Protein AF-A0A2V7T1M3-F1 (afdb_monomer_lite)

Radius of gyration: 26.53 Å; chains: 1; bounding box: 70×18×80 Å

Foldseek 3Di:
DPPVLVVVLVVLVVVVVVVVVVVVVVVVVVVVVVVVVVVVDDDDDWDWDWDADPQKIWIWIDDPNDIDIDIDGNVVVCCVVVVSVVVSVVVVVVVVPDPPPDPPPVVPDDPD

pLDDT: mean 70.93, std 9.21, range [43.09, 84.44]

Sequence (112 aa):
MSMLRRWRAKHLLLAWVVYWVALLAVALHSALDVAARAL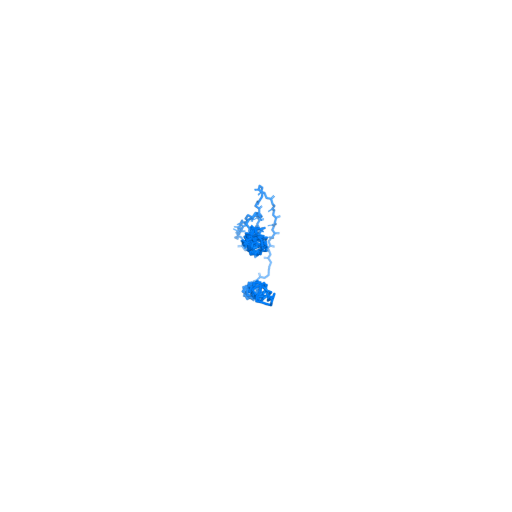NAPQGQGSISASVDNGNFILKAAANGQTWTGTTSITSMVLWFAGPPLLLFLVWLASRRAPLVEPDPERDYPIS

Structure (mmCIF, N/CA/C/O backbone):
data_AF-A0A2V7T1M3-F1
#
_entry.id   AF-A0A2V7T1M3-F1
#
loop_
_atom_site.group_PDB
_atom_site.id
_atom_site.type_symbol
_atom_site.label_atom_id
_atom_site.label_alt_id
_atom_site.label_comp_id
_atom_site.label_asym_id
_atom_site.label_entity_id
_atom_site.label_seq_id
_atom_site.pdbx_PDB_ins_code
_atom_site.Cartn_x
_atom_site.Cartn_y
_atom_site.Cartn_z
_atom_site.occupancy
_atom_site.B_iso_or_equiv
_atom_site.auth_seq_id
_atom_site.auth_comp_id
_atom_site.auth_asym_id
_atom_site.auth_atom_id
_atom_site.pdbx_PDB_model_num
ATOM 1 N N . MET A 1 1 ? 12.736 -1.786 -36.371 1.00 43.09 1 MET A N 1
ATOM 2 C CA . MET A 1 1 ? 11.898 -2.597 -35.450 1.00 43.09 1 MET A CA 1
ATOM 3 C C . MET A 1 1 ? 11.783 -1.926 -34.076 1.00 43.09 1 MET A C 1
ATOM 5 O O . MET A 1 1 ? 12.616 -2.151 -33.214 1.00 43.09 1 MET A O 1
ATOM 9 N N . SER A 1 2 ? 10.770 -1.082 -33.849 1.00 52.62 2 SER A N 1
ATOM 10 C CA . SER A 1 2 ? 10.544 -0.374 -32.565 1.00 52.62 2 SER A CA 1
ATOM 11 C C . SER A 1 2 ? 9.264 -0.811 -31.824 1.00 52.62 2 SER A C 1
ATOM 13 O O . SER A 1 2 ? 8.984 -0.338 -30.721 1.00 52.62 2 SER A O 1
ATOM 15 N N . MET A 1 3 ? 8.487 -1.742 -32.393 1.00 54.78 3 MET A N 1
ATOM 16 C CA . MET A 1 3 ? 7.182 -2.154 -31.852 1.00 54.78 3 MET A CA 1
ATOM 17 C C . MET A 1 3 ? 7.264 -3.128 -30.662 1.00 54.78 3 MET A C 1
ATOM 19 O O . MET A 1 3 ? 6.435 -3.036 -29.759 1.00 54.78 3 MET A O 1
ATOM 23 N N . LEU A 1 4 ? 8.292 -3.982 -30.580 1.00 54.31 4 LEU A N 1
ATOM 24 C CA . LEU A 1 4 ? 8.420 -5.000 -29.519 1.00 54.31 4 LEU A CA 1
ATOM 25 C C . LEU A 1 4 ? 8.697 -4.398 -28.124 1.00 54.31 4 LEU A C 1
ATOM 27 O O . LEU A 1 4 ? 8.223 -4.904 -27.109 1.00 54.31 4 LEU A O 1
ATOM 31 N N . ARG A 1 5 ? 9.392 -3.256 -28.053 1.00 55.84 5 ARG A N 1
ATOM 32 C CA . ARG A 1 5 ? 9.770 -2.612 -26.780 1.00 55.84 5 ARG A CA 1
ATOM 33 C C . ARG A 1 5 ? 8.635 -1.800 -26.141 1.00 55.84 5 ARG A C 1
ATOM 35 O O . ARG A 1 5 ? 8.566 -1.702 -24.917 1.00 55.84 5 ARG A O 1
ATOM 42 N N . ARG A 1 6 ? 7.699 -1.271 -26.943 1.00 55.16 6 ARG A N 1
ATOM 43 C CA . ARG A 1 6 ? 6.483 -0.586 -26.445 1.00 55.16 6 ARG A CA 1
ATOM 44 C C . ARG A 1 6 ? 5.487 -1.556 -25.806 1.00 55.16 6 ARG A C 1
ATOM 46 O O . ARG A 1 6 ? 4.690 -1.134 -24.972 1.00 55.16 6 ARG A O 1
ATOM 53 N N . TRP A 1 7 ? 5.540 -2.838 -26.166 1.00 54.28 7 TRP A N 1
ATOM 54 C CA . TRP A 1 7 ? 4.626 -3.855 -25.648 1.00 54.28 7 TRP A CA 1
ATOM 55 C C . TRP A 1 7 ? 4.891 -4.172 -24.171 1.00 54.28 7 TRP A C 1
ATOM 57 O O . TRP A 1 7 ? 3.956 -4.179 -23.374 1.00 54.28 7 TRP A O 1
ATOM 67 N N . ARG A 1 8 ? 6.163 -4.294 -23.767 1.00 62.09 8 ARG A N 1
ATOM 68 C CA . ARG A 1 8 ? 6.550 -4.509 -22.359 1.00 62.09 8 ARG A CA 1
ATOM 69 C C . ARG A 1 8 ? 6.083 -3.386 -21.431 1.00 62.09 8 ARG A C 1
ATOM 71 O O . ARG A 1 8 ? 5.539 -3.661 -20.369 1.00 62.09 8 ARG A O 1
ATOM 78 N N . ALA A 1 9 ? 6.236 -2.130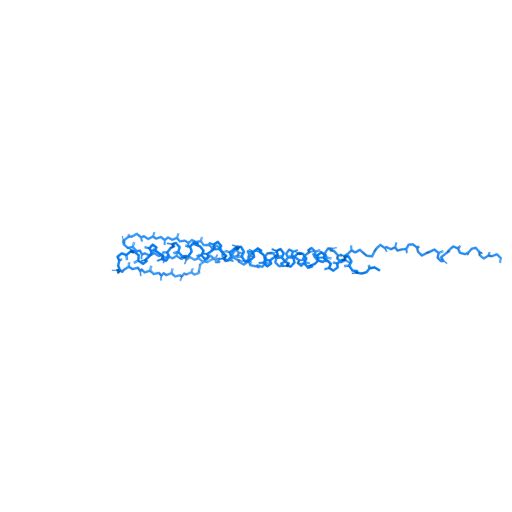 -21.855 1.00 63.56 9 ALA A N 1
ATOM 79 C CA . ALA A 1 9 ? 5.825 -0.975 -21.055 1.00 63.56 9 ALA A CA 1
ATOM 80 C C . ALA A 1 9 ? 4.308 -0.948 -20.797 1.00 63.56 9 ALA A C 1
ATOM 82 O O . ALA A 1 9 ? 3.882 -0.644 -19.686 1.00 63.56 9 ALA A O 1
ATOM 83 N N . LYS A 1 10 ? 3.493 -1.318 -21.797 1.00 68.06 10 LYS A N 1
ATOM 84 C CA . LYS A 1 10 ? 2.034 -1.410 -21.634 1.00 68.06 10 LYS A CA 1
ATOM 85 C C . LYS A 1 10 ? 1.629 -2.506 -20.647 1.00 68.06 10 LYS A C 1
ATOM 87 O O . LYS A 1 10 ? 0.756 -2.262 -19.826 1.00 68.06 10 LYS A O 1
ATOM 92 N N . HIS A 1 11 ? 2.280 -3.670 -20.687 1.00 68.94 11 HIS A N 1
ATOM 93 C CA . HIS A 1 11 ? 1.990 -4.774 -19.763 1.00 68.94 11 HIS A CA 1
ATOM 94 C C . HIS A 1 11 ? 2.371 -4.434 -18.317 1.00 68.94 11 HIS A C 1
ATOM 96 O O . HIS A 1 11 ? 1.625 -4.757 -17.401 1.00 68.94 11 HIS A O 1
ATOM 102 N N . LEU A 1 12 ? 3.484 -3.722 -18.115 1.00 69.81 12 LEU A N 1
ATOM 103 C CA . LEU A 1 12 ? 3.900 -3.207 -16.805 1.00 69.81 12 LEU A CA 1
ATOM 104 C C . LEU A 1 12 ? 2.882 -2.215 -16.221 1.00 69.81 12 LEU A C 1
ATOM 106 O O . LEU A 1 12 ? 2.542 -2.301 -15.045 1.00 69.81 12 LEU A O 1
ATOM 110 N N . LEU A 1 13 ? 2.352 -1.313 -17.050 1.00 71.62 13 LEU A N 1
ATOM 111 C CA . LEU A 1 13 ? 1.328 -0.347 -16.642 1.00 71.62 13 LEU A CA 1
ATOM 112 C C . LEU A 1 13 ? -0.021 -1.036 -16.375 1.00 71.62 13 LEU A C 1
ATOM 114 O O . LEU A 1 13 ? -0.708 -0.700 -15.416 1.00 71.62 13 LEU A O 1
ATOM 118 N N . LEU A 1 14 ? -0.374 -2.047 -17.174 1.00 77.56 14 LEU A N 1
ATOM 119 C CA . LEU A 1 14 ? -1.584 -2.840 -16.968 1.00 77.56 14 LEU A CA 1
ATOM 120 C C . LEU A 1 14 ? -1.512 -3.643 -15.663 1.00 77.56 14 LEU A C 1
ATOM 122 O O . LEU A 1 14 ? -2.435 -3.573 -14.863 1.00 77.56 14 LEU A O 1
ATOM 126 N N . ALA A 1 15 ? -0.402 -4.344 -15.411 1.00 72.31 15 ALA A N 1
ATOM 127 C CA . ALA A 1 15 ? -0.182 -5.082 -14.166 1.00 72.31 15 ALA A CA 1
ATOM 128 C C . ALA A 1 15 ? -0.221 -4.156 -12.940 1.00 72.31 15 ALA A C 1
ATOM 130 O O . ALA A 1 15 ? -0.757 -4.525 -11.900 1.00 72.31 15 ALA A O 1
ATOM 131 N N . TRP A 1 16 ? 0.283 -2.929 -13.085 1.00 74.81 16 TRP A N 1
ATOM 132 C CA . TRP A 1 16 ? 0.223 -1.899 -12.052 1.00 74.81 16 TRP A CA 1
ATOM 133 C C . TRP A 1 16 ? -1.201 -1.427 -11.747 1.00 74.81 16 TRP A C 1
ATOM 135 O O . TRP A 1 16 ? -1.595 -1.360 -10.584 1.00 74.81 16 TRP A O 1
ATOM 145 N N . VAL A 1 17 ? -1.999 -1.141 -12.779 1.00 78.88 17 VAL A N 1
ATOM 146 C CA . VAL A 1 17 ? -3.414 -0.775 -12.606 1.00 78.88 17 VAL A CA 1
ATOM 147 C C . VAL A 1 17 ? -4.196 -1.941 -12.006 1.00 78.88 17 VAL A C 1
ATOM 149 O O . VAL A 1 17 ? -4.953 -1.737 -11.064 1.00 78.88 17 VAL A O 1
ATOM 152 N N . VAL A 1 18 ? -3.976 -3.166 -12.492 1.00 83.56 18 VAL A N 1
ATOM 153 C CA . VAL A 1 18 ? -4.605 -4.381 -11.949 1.00 83.56 18 VAL A CA 1
ATOM 154 C C . VAL A 1 18 ? -4.260 -4.561 -10.475 1.00 83.56 18 VAL A C 1
ATOM 156 O O . VAL A 1 18 ? -5.143 -4.872 -9.684 1.00 83.56 18 VAL A O 1
ATOM 159 N N . TYR A 1 19 ? -3.010 -4.312 -10.086 1.00 77.62 19 TYR A N 1
ATOM 160 C CA . TYR A 1 19 ? -2.593 -4.352 -8.691 1.00 77.62 19 TYR A CA 1
ATOM 161 C C . TYR A 1 19 ? -3.346 -3.330 -7.828 1.00 77.62 19 TYR A C 1
ATOM 163 O O . TYR A 1 19 ? -3.898 -3.717 -6.801 1.00 77.62 19 TYR A O 1
ATOM 171 N N . TRP A 1 20 ? -3.457 -2.065 -8.253 1.00 78.88 20 TRP A N 1
ATOM 172 C CA . TRP A 1 20 ? -4.256 -1.069 -7.521 1.00 78.88 20 TRP A CA 1
ATOM 173 C C . TRP A 1 20 ? -5.726 -1.444 -7.427 1.00 78.88 20 TRP A C 1
ATOM 175 O O . TRP A 1 20 ? -6.322 -1.283 -6.368 1.00 78.88 20 TRP A O 1
ATOM 185 N N . VAL A 1 21 ? -6.309 -1.947 -8.516 1.00 82.88 21 VAL A N 1
ATOM 186 C CA . VAL A 1 21 ? -7.710 -2.380 -8.551 1.00 82.88 21 VAL A CA 1
ATOM 187 C C . VAL A 1 21 ? -7.930 -3.557 -7.604 1.00 82.88 21 VAL A C 1
ATOM 189 O O . VAL A 1 21 ? -8.897 -3.547 -6.850 1.00 82.88 21 VAL A O 1
ATOM 192 N N . ALA A 1 22 ? -7.025 -4.537 -7.583 1.00 82.06 22 ALA A N 1
ATOM 193 C CA . ALA A 1 22 ? -7.094 -5.665 -6.659 1.00 82.06 22 ALA A CA 1
ATOM 194 C C . ALA A 1 22 ? -6.962 -5.211 -5.198 1.00 82.06 22 ALA A C 1
ATOM 196 O O . ALA A 1 22 ? -7.725 -5.653 -4.342 1.00 82.06 22 ALA A O 1
ATOM 197 N N . LEU A 1 23 ? -6.043 -4.287 -4.911 1.00 78.56 23 LEU A N 1
ATOM 198 C CA . LEU A 1 23 ? -5.832 -3.749 -3.568 1.00 78.56 23 LEU A CA 1
ATOM 199 C C . LEU A 1 23 ? -7.047 -2.935 -3.100 1.00 78.56 23 LEU A C 1
ATOM 201 O O . LEU A 1 23 ? -7.528 -3.137 -1.988 1.00 78.56 23 LEU A O 1
ATOM 205 N N . LEU A 1 24 ? -7.601 -2.086 -3.972 1.00 78.50 24 LEU A N 1
ATOM 206 C CA . LEU A 1 24 ? -8.859 -1.376 -3.732 1.00 78.50 24 LEU A CA 1
ATOM 207 C C . LEU A 1 24 ? -10.009 -2.3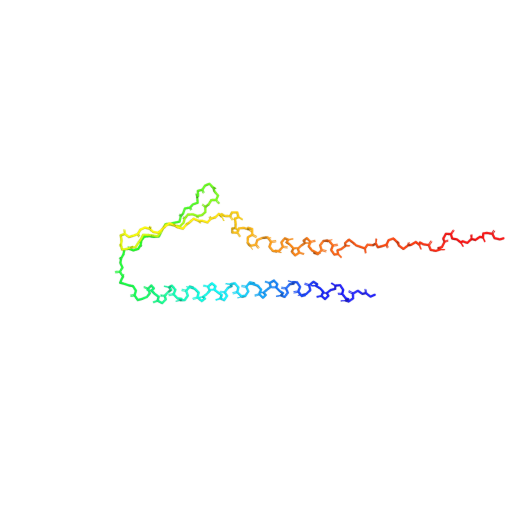47 -3.491 1.00 78.50 24 LEU A C 1
ATOM 209 O O . LEU A 1 24 ? -10.762 -2.137 -2.551 1.00 78.50 24 LEU A O 1
ATOM 213 N N . ALA A 1 25 ? -10.130 -3.411 -4.286 1.00 80.31 25 ALA A N 1
ATOM 214 C CA . ALA A 1 25 ? -11.181 -4.410 -4.123 1.00 80.31 25 ALA A CA 1
ATOM 215 C C . ALA A 1 25 ? -11.092 -5.121 -2.763 1.00 80.31 25 ALA A C 1
ATOM 217 O O . ALA A 1 25 ? -12.103 -5.243 -2.074 1.00 80.31 25 ALA A O 1
ATOM 218 N N . VAL A 1 26 ? -9.891 -5.526 -2.337 1.00 79.31 26 VAL A N 1
ATOM 219 C CA . VAL A 1 26 ? -9.666 -6.147 -1.019 1.00 79.31 26 VAL A CA 1
ATOM 220 C C . VAL A 1 26 ? -9.942 -5.153 0.112 1.00 79.31 26 VAL A C 1
ATOM 222 O O . VAL A 1 26 ? -10.621 -5.495 1.081 1.00 79.31 26 VAL A O 1
ATOM 225 N N . ALA A 1 27 ? -9.473 -3.910 -0.018 1.00 73.00 27 ALA A N 1
ATOM 226 C CA . ALA A 1 27 ? -9.718 -2.864 0.969 1.00 73.00 27 ALA A CA 1
ATOM 227 C C . ALA A 1 27 ? -11.216 -2.552 1.099 1.00 73.00 27 ALA A C 1
ATOM 229 O O . ALA A 1 27 ? -11.726 -2.502 2.216 1.00 73.00 27 ALA A O 1
ATOM 230 N N . LEU A 1 28 ? -11.939 -2.419 -0.018 1.00 74.38 28 LEU A N 1
ATOM 231 C CA . LEU A 1 28 ? -13.387 -2.200 -0.024 1.00 74.38 28 LEU A CA 1
ATOM 232 C C . LEU A 1 28 ? -14.133 -3.368 0.610 1.00 74.38 28 LEU A C 1
ATOM 234 O O . LEU A 1 28 ? -15.048 -3.140 1.392 1.00 74.38 28 LEU A O 1
ATOM 238 N N . HIS A 1 29 ? -13.728 -4.602 0.312 1.00 72.88 29 HIS A N 1
ATOM 239 C CA . HIS A 1 29 ? -14.321 -5.787 0.922 1.00 72.88 29 HIS A CA 1
ATOM 240 C C . HIS A 1 29 ? -14.158 -5.760 2.449 1.00 72.88 29 HIS A C 1
ATOM 242 O O . HIS A 1 29 ? -15.138 -5.886 3.177 1.00 72.88 29 HIS A O 1
ATOM 248 N N . SER A 1 30 ? -12.950 -5.460 2.939 1.00 68.12 30 SER A N 1
ATOM 249 C CA . SER A 1 30 ? -12.695 -5.323 4.379 1.00 68.12 30 SER A CA 1
ATOM 250 C C . SER A 1 30 ? -13.454 -4.154 5.020 1.00 68.12 30 SER A C 1
ATOM 252 O O . SER A 1 30 ? -13.936 -4.262 6.146 1.00 68.12 30 SER A O 1
ATOM 254 N N . ALA A 1 31 ? -13.608 -3.039 4.302 1.00 63.16 31 ALA A N 1
ATOM 255 C CA . ALA A 1 31 ? -14.316 -1.862 4.789 1.00 63.16 31 ALA A CA 1
ATOM 256 C C . ALA A 1 31 ? -15.827 -2.103 4.868 1.00 63.16 31 ALA A C 1
ATOM 258 O O . ALA A 1 31 ? -16.466 -1.640 5.810 1.00 63.16 31 ALA A O 1
ATOM 259 N N . LEU A 1 32 ? -16.388 -2.853 3.917 1.00 68.75 32 LEU A N 1
ATOM 260 C CA . LEU A 1 32 ? -17.789 -3.267 3.925 1.00 68.75 32 LEU A CA 1
ATOM 261 C C . LEU A 1 32 ? -18.087 -4.207 5.097 1.00 68.75 32 LEU A C 1
ATOM 263 O O . LEU A 1 32 ? -19.087 -3.999 5.780 1.00 68.75 32 LEU A O 1
ATOM 267 N N . ASP A 1 33 ? -17.204 -5.161 5.397 1.00 70.06 33 ASP A N 1
ATOM 268 C CA . ASP A 1 33 ? -17.348 -6.037 6.569 1.00 70.06 33 ASP A CA 1
ATOM 269 C C . ASP A 1 33 ? -17.295 -5.255 7.888 1.00 70.06 33 ASP A C 1
ATOM 271 O O . ASP A 1 33 ? -18.104 -5.474 8.796 1.00 70.06 33 ASP A O 1
ATOM 275 N N . VAL A 1 34 ? -16.369 -4.299 7.999 1.00 63.03 34 VAL A N 1
ATOM 276 C CA . VAL A 1 34 ? -16.265 -3.427 9.177 1.00 63.03 34 VAL A CA 1
ATOM 277 C C . VAL A 1 34 ? -17.484 -2.511 9.291 1.00 63.03 34 VAL A C 1
ATOM 279 O O . VAL A 1 34 ? -18.017 -2.358 10.388 1.00 63.03 34 VAL A O 1
ATOM 282 N N . ALA A 1 35 ? -17.973 -1.949 8.184 1.00 62.72 35 ALA A N 1
ATOM 283 C CA . ALA A 1 35 ? -19.171 -1.112 8.160 1.00 62.72 35 ALA A CA 1
ATOM 284 C C . ALA A 1 35 ? -20.433 -1.905 8.534 1.00 62.72 35 ALA A C 1
ATOM 286 O O . ALA A 1 35 ? -21.232 -1.432 9.339 1.00 62.72 35 ALA A O 1
ATOM 287 N N . ALA A 1 36 ? -20.587 -3.132 8.032 1.00 63.31 36 ALA A N 1
ATOM 288 C CA . ALA A 1 36 ? -21.689 -4.023 8.395 1.00 63.31 36 ALA A CA 1
ATOM 289 C C . ALA A 1 36 ? -21.653 -4.405 9.884 1.00 63.31 36 ALA A C 1
ATOM 291 O O . ALA A 1 36 ? -22.693 -4.477 10.544 1.00 63.31 36 ALA A O 1
ATOM 292 N N . ARG A 1 37 ? -20.454 -4.607 10.441 1.00 62.44 37 ARG A N 1
ATOM 293 C CA . ARG A 1 37 ? -20.266 -4.882 11.870 1.00 62.44 37 ARG A CA 1
ATOM 294 C C . ARG A 1 37 ? -20.496 -3.637 12.736 1.00 62.44 37 ARG A C 1
ATOM 296 O O . ARG A 1 37 ? -21.053 -3.765 13.820 1.00 62.44 37 ARG A O 1
ATOM 303 N N . ALA A 1 38 ? -20.130 -2.449 12.255 1.00 58.66 38 ALA A N 1
ATOM 304 C CA . ALA A 1 38 ? -20.344 -1.174 12.943 1.00 58.66 38 ALA A CA 1
ATOM 305 C C . ALA A 1 38 ? -21.815 -0.730 12.936 1.00 58.66 38 ALA A C 1
ATOM 307 O O . ALA A 1 38 ? -22.293 -0.204 13.935 1.00 58.66 38 ALA A O 1
ATOM 308 N N . LEU A 1 39 ? -22.555 -0.991 11.854 1.00 62.12 39 LEU A N 1
ATOM 309 C CA . LEU A 1 39 ? -24.002 -0.742 11.780 1.00 62.12 39 LEU A CA 1
ATOM 310 C C . LEU A 1 39 ? -24.805 -1.646 12.728 1.00 62.12 39 LEU A C 1
ATOM 312 O O . LEU A 1 39 ? -25.866 -1.246 13.196 1.00 62.12 39 LEU A O 1
ATOM 316 N N . ASN A 1 40 ? -24.285 -2.838 13.036 1.00 64.25 40 ASN A N 1
ATOM 317 C CA . ASN A 1 40 ? -24.848 -3.751 14.034 1.00 64.25 40 ASN A CA 1
ATOM 318 C C . ASN A 1 40 ? -24.321 -3.512 15.463 1.00 64.25 40 ASN A C 1
ATOM 320 O O . ASN A 1 40 ? -24.722 -4.224 16.384 1.00 64.25 40 ASN A O 1
ATOM 324 N N . ALA A 1 41 ? -23.423 -2.545 15.677 1.00 55.84 41 ALA A N 1
ATOM 325 C CA . ALA A 1 41 ? -22.895 -2.239 17.002 1.00 55.84 41 ALA A CA 1
ATOM 326 C C . ALA A 1 41 ? -23.799 -1.219 17.734 1.00 55.84 41 ALA A C 1
ATOM 328 O O . ALA A 1 41 ? -24.235 -0.241 17.120 1.00 55.84 41 ALA A O 1
ATOM 329 N N . PRO A 1 42 ? -24.072 -1.401 19.043 1.00 53.78 42 PRO A N 1
ATOM 330 C CA . PRO A 1 42 ? -24.848 -0.450 19.836 1.00 53.78 42 PRO A CA 1
ATOM 331 C C . PRO A 1 42 ? -24.201 0.939 19.810 1.00 53.78 42 PRO A C 1
ATOM 333 O O . PRO A 1 42 ? -23.003 1.086 20.052 1.00 53.78 42 PRO A O 1
ATOM 336 N N . GLN A 1 43 ? -24.998 1.953 19.480 1.00 56.44 43 GLN A N 1
ATOM 337 C CA . GLN A 1 43 ? -24.534 3.322 19.291 1.00 56.44 43 GLN A CA 1
ATOM 338 C C . GLN A 1 43 ? -24.141 3.976 20.622 1.00 56.44 43 GLN A C 1
ATOM 340 O O . GLN A 1 43 ? -24.948 4.033 21.547 1.00 56.44 43 GLN A O 1
ATOM 345 N N . GLY A 1 44 ? -22.940 4.560 20.672 1.00 56.25 44 GLY A N 1
ATOM 346 C CA . GLY A 1 44 ? -22.582 5.577 21.664 1.00 56.25 44 GLY A CA 1
ATOM 347 C C . GLY A 1 44 ? -21.228 5.351 22.333 1.00 56.25 44 GLY A C 1
ATOM 348 O O . GLY A 1 44 ? -21.011 4.330 22.965 1.00 56.25 44 GLY A O 1
ATOM 349 N N . GLN A 1 45 ? -20.356 6.364 22.257 1.00 54.38 45 GLN A N 1
ATOM 350 C CA . GLN A 1 45 ? -19.026 6.455 22.894 1.00 54.38 45 GLN A CA 1
ATOM 351 C C . GLN A 1 45 ? -17.885 5.726 22.165 1.00 54.38 45 GLN A C 1
ATOM 353 O O . GLN A 1 45 ? -17.141 4.934 22.741 1.00 54.38 45 GLN A O 1
ATOM 358 N N . GLY A 1 46 ? -17.719 6.050 20.881 1.00 57.34 46 GLY A N 1
ATOM 359 C CA . GLY A 1 46 ? -16.476 5.813 20.152 1.00 57.34 46 GLY A CA 1
ATOM 360 C C . GLY A 1 46 ? -15.678 7.114 20.033 1.00 57.34 46 GLY A C 1
ATOM 361 O O . GLY A 1 46 ? -16.177 8.043 19.402 1.00 57.34 46 GLY A O 1
ATOM 362 N N . SER A 1 47 ? -14.477 7.226 20.606 1.00 62.94 47 SER A N 1
ATOM 363 C CA . SER A 1 47 ? -13.564 8.342 20.310 1.00 62.94 47 SER A CA 1
ATOM 364 C C . SER A 1 47 ? -12.467 7.867 19.364 1.00 62.94 47 SER A C 1
ATOM 366 O O . SER A 1 47 ? -11.800 6.863 19.608 1.00 62.94 47 SER A O 1
ATOM 368 N N . ILE A 1 48 ? -12.304 8.566 18.242 1.00 69.25 48 ILE A N 1
ATOM 369 C CA . ILE A 1 48 ? -11.269 8.271 17.251 1.00 69.25 48 ILE A CA 1
ATOM 370 C C . ILE A 1 48 ? -10.324 9.462 17.231 1.00 69.25 48 ILE A C 1
ATOM 372 O O . ILE A 1 48 ? -10.738 10.596 17.004 1.00 69.25 48 ILE A O 1
ATOM 376 N N . SER A 1 49 ? -9.051 9.201 17.494 1.00 75.94 49 SER A N 1
ATOM 377 C CA . SER A 1 49 ? -7.987 10.196 17.475 1.00 75.94 49 SER A CA 1
ATOM 378 C C . SER A 1 49 ? -6.863 9.708 16.571 1.00 75.94 49 SER A C 1
ATOM 380 O O . SER A 1 49 ? -6.448 8.552 16.629 1.00 75.94 49 SER A O 1
ATOM 382 N N . ALA A 1 50 ? -6.391 10.594 15.701 1.00 76.38 50 ALA A N 1
ATOM 383 C CA . ALA A 1 50 ? -5.246 10.354 14.839 1.00 76.38 50 ALA A CA 1
ATOM 384 C C . ALA A 1 50 ? -4.135 11.321 15.245 1.00 76.38 50 ALA A C 1
ATOM 386 O O . ALA A 1 50 ? -4.381 12.505 15.475 1.00 76.38 50 ALA A O 1
ATOM 387 N N . SER A 1 51 ? -2.914 10.826 15.368 1.00 80.56 51 SER A N 1
ATOM 388 C CA . SER A 1 51 ? -1.738 11.654 15.624 1.00 80.56 51 SER A CA 1
ATOM 389 C C . SER A 1 51 ? -0.558 11.143 14.826 1.00 80.56 51 SER A C 1
ATOM 391 O O . SER A 1 51 ? -0.473 9.961 14.499 1.00 80.56 51 SER A O 1
ATOM 393 N N . VAL A 1 52 ? 0.347 12.054 14.499 1.00 83.06 52 VAL A N 1
ATOM 394 C CA . VAL A 1 52 ? 1.608 11.724 13.848 1.00 83.06 52 VAL A CA 1
ATOM 395 C C . VAL A 1 52 ? 2.709 11.974 14.856 1.00 83.06 52 VAL A C 1
ATOM 397 O O . VAL A 1 52 ? 2.839 13.089 15.352 1.00 83.06 52 VAL A O 1
ATOM 400 N N . ASP A 1 53 ? 3.481 10.937 15.152 1.00 82.31 53 ASP A N 1
ATOM 401 C CA . ASP A 1 53 ? 4.620 11.028 16.055 1.00 82.31 53 ASP A CA 1
ATOM 402 C C . ASP A 1 53 ? 5.818 10.295 15.458 1.00 82.31 53 ASP A C 1
ATOM 404 O O . ASP A 1 53 ? 5.699 9.165 14.982 1.00 82.31 53 ASP A O 1
ATOM 408 N N . ASN A 1 54 ? 6.967 10.966 15.439 1.00 82.00 54 ASN A N 1
ATOM 409 C CA . ASN A 1 54 ? 8.245 10.436 14.962 1.00 82.00 54 ASN A CA 1
ATOM 410 C C . ASN A 1 54 ? 8.188 9.700 13.597 1.00 82.00 54 ASN A C 1
ATOM 412 O O . ASN A 1 54 ? 8.825 8.666 13.401 1.00 82.00 54 ASN A O 1
ATOM 416 N N . GLY A 1 55 ? 7.384 10.204 12.650 1.00 79.56 55 GLY A N 1
ATOM 417 C CA . GLY A 1 55 ? 7.201 9.591 11.323 1.00 79.56 55 GLY A CA 1
ATOM 418 C C . GLY A 1 55 ? 6.256 8.380 11.287 1.00 79.56 55 GLY A C 1
ATOM 419 O O . GLY A 1 55 ? 6.126 7.726 10.249 1.00 79.56 55 GLY A O 1
ATOM 420 N N . ASN A 1 56 ? 5.568 8.088 12.388 1.00 83.19 56 ASN A N 1
ATOM 421 C CA . ASN A 1 56 ? 4.518 7.083 12.469 1.00 83.19 56 ASN A CA 1
ATOM 422 C C . ASN A 1 56 ? 3.149 7.750 12.558 1.00 83.19 56 ASN A C 1
ATOM 424 O O . ASN A 1 56 ? 2.941 8.709 13.298 1.00 83.19 56 ASN A O 1
ATOM 428 N N . PHE A 1 57 ? 2.201 7.204 11.812 1.00 82.75 57 PHE A N 1
ATOM 429 C CA . PHE A 1 57 ? 0.791 7.497 11.954 1.00 82.75 57 PHE A CA 1
ATOM 430 C C . PHE A 1 57 ? 0.217 6.593 13.046 1.00 82.75 57 PHE A C 1
ATOM 432 O O . PHE A 1 57 ? 0.275 5.364 12.957 1.00 82.75 57 PHE A O 1
ATOM 439 N N . ILE A 1 58 ? -0.308 7.210 14.095 1.00 82.31 58 ILE A N 1
ATOM 440 C CA . ILE A 1 58 ? -0.892 6.550 15.254 1.00 82.31 58 ILE A CA 1
ATOM 441 C C . ILE A 1 58 ? -2.393 6.811 15.210 1.00 82.31 58 ILE A C 1
ATOM 443 O O . ILE A 1 58 ? -2.844 7.945 15.376 1.00 82.31 58 ILE A O 1
ATOM 447 N N . LEU A 1 59 ? -3.168 5.752 15.011 1.00 80.12 59 LEU A N 1
ATOM 448 C CA . LEU A 1 59 ? -4.616 5.770 15.128 1.00 80.12 59 LEU A CA 1
ATOM 449 C C . LEU A 1 59 ? -5.004 5.162 16.475 1.00 80.12 59 LEU A C 1
ATOM 451 O O . LEU A 1 59 ? -4.697 4.004 16.756 1.00 80.12 59 LEU A O 1
ATOM 455 N N . LYS A 1 60 ? -5.698 5.930 17.305 1.00 78.62 60 LYS A N 1
ATOM 456 C CA . LYS A 1 60 ? -6.284 5.465 18.560 1.00 78.62 60 LYS A CA 1
ATOM 457 C C . LYS A 1 60 ? -7.796 5.501 18.428 1.00 78.62 60 LYS A C 1
ATOM 459 O O . LYS A 1 60 ? -8.375 6.565 18.220 1.00 78.62 60 LYS A O 1
ATOM 464 N N . ALA A 1 61 ? -8.426 4.345 18.557 1.00 74.56 61 ALA A N 1
ATOM 465 C CA . ALA A 1 61 ? -9.872 4.212 18.608 1.00 74.56 61 ALA A CA 1
ATOM 466 C C . ALA A 1 61 ? -10.255 3.653 19.979 1.00 74.56 61 ALA A C 1
ATOM 468 O O . ALA A 1 61 ? -9.801 2.576 20.359 1.00 74.56 61 ALA A O 1
ATOM 469 N N . ALA A 1 62 ? -11.065 4.382 20.737 1.00 73.19 62 ALA A N 1
ATOM 470 C CA . ALA A 1 62 ? -11.642 3.905 21.986 1.00 73.19 62 ALA A CA 1
ATOM 471 C C . ALA A 1 62 ? -13.129 3.636 21.764 1.00 73.19 62 ALA A C 1
ATOM 473 O O . ALA A 1 62 ? -13.835 4.544 21.339 1.00 73.19 62 ALA A O 1
ATOM 474 N N . ALA A 1 63 ? -13.601 2.420 22.038 1.00 70.75 63 ALA A N 1
ATOM 475 C CA . ALA A 1 63 ? -15.017 2.054 21.974 1.00 70.75 63 ALA A CA 1
ATOM 476 C C . ALA A 1 63 ? -15.349 1.045 23.082 1.00 70.75 63 ALA A C 1
ATOM 478 O O . ALA A 1 63 ? -14.575 0.120 23.328 1.00 70.75 63 ALA A O 1
ATOM 479 N N . ASN A 1 64 ? -16.491 1.213 23.759 1.00 68.62 64 ASN A N 1
ATOM 480 C CA . ASN A 1 64 ? -16.965 0.307 24.821 1.00 68.62 64 ASN A CA 1
ATOM 481 C C . ASN A 1 64 ? -15.920 0.022 25.927 1.00 68.62 64 ASN A C 1
ATOM 483 O O . ASN A 1 64 ? -15.793 -1.106 26.399 1.00 68.62 64 ASN A O 1
ATOM 487 N N . GLY A 1 65 ? -15.127 1.029 26.316 1.00 70.44 65 GLY A N 1
ATOM 488 C CA . GLY A 1 65 ? -14.084 0.894 27.344 1.00 70.44 65 GLY A CA 1
ATOM 489 C C . GLY A 1 65 ? -12.807 0.167 26.895 1.00 70.44 65 GLY A C 1
ATOM 490 O O . GLY A 1 65 ? -11.870 0.060 27.682 1.00 70.44 65 GLY A O 1
ATOM 491 N N . GLN A 1 66 ? -12.730 -0.290 25.642 1.00 67.44 66 GLN A N 1
ATOM 492 C CA . GLN A 1 66 ? -11.520 -0.863 25.053 1.00 67.44 66 GLN A CA 1
ATOM 493 C C . GLN A 1 66 ? -10.820 0.160 24.158 1.00 67.44 66 GLN A C 1
ATOM 495 O O . GLN A 1 66 ? -11.448 0.822 23.330 1.00 67.44 66 GLN A O 1
ATOM 500 N N . THR A 1 67 ? -9.504 0.290 24.321 1.00 75.88 67 THR A N 1
ATOM 501 C CA . THR A 1 67 ? -8.652 1.172 23.520 1.00 75.88 67 THR A CA 1
ATOM 502 C C . THR A 1 67 ? -7.837 0.349 22.530 1.00 75.88 67 THR A C 1
ATOM 504 O O . THR A 1 67 ? -6.945 -0.412 22.898 1.00 75.88 67 THR A O 1
ATOM 507 N N . TRP A 1 68 ? -8.132 0.510 21.243 1.00 75.31 68 TRP A N 1
ATOM 508 C CA . TRP A 1 68 ? -7.331 -0.047 20.163 1.00 75.31 68 TRP A CA 1
ATOM 509 C C . TRP A 1 68 ? -6.357 1.010 19.646 1.00 75.31 68 TRP A C 1
ATOM 511 O O . TRP A 1 68 ? -6.753 2.127 19.308 1.00 75.31 68 TRP A O 1
ATOM 521 N N . THR A 1 69 ? -5.073 0.660 19.594 1.00 78.75 69 THR A N 1
ATOM 522 C CA . THR A 1 69 ? -4.027 1.518 19.027 1.00 78.75 69 THR A CA 1
ATOM 523 C C . THR A 1 69 ? -3.420 0.817 17.822 1.00 78.75 69 THR A C 1
ATOM 525 O O . THR A 1 69 ? -2.770 -0.215 17.967 1.00 78.75 69 THR A O 1
ATOM 528 N N . GLY A 1 70 ? -3.633 1.384 16.639 1.00 77.81 70 GLY A N 1
ATOM 529 C CA . GLY A 1 70 ? -2.965 0.987 15.408 1.00 77.81 70 GLY A CA 1
ATOM 530 C C . GLY A 1 70 ? -1.836 1.960 15.101 1.00 77.81 70 GLY A C 1
ATOM 531 O O . GLY A 1 70 ? -2.065 3.164 14.996 1.00 77.81 70 GLY A O 1
ATOM 532 N N . THR A 1 71 ? -0.616 1.460 14.947 1.00 82.06 71 THR A N 1
ATOM 533 C CA . THR A 1 71 ? 0.531 2.262 14.513 1.00 82.06 71 THR A CA 1
ATOM 534 C C . THR A 1 71 ? 0.999 1.792 13.146 1.00 82.06 71 THR A C 1
ATOM 536 O O . THR A 1 71 ? 1.145 0.597 12.900 1.00 82.06 71 THR A O 1
ATOM 539 N N . THR A 1 72 ? 1.221 2.736 12.233 1.00 83.12 72 THR A N 1
ATOM 540 C CA . THR A 1 72 ? 1.768 2.453 10.904 1.00 83.12 72 THR A CA 1
ATOM 541 C C . THR A 1 72 ? 2.801 3.504 10.538 1.00 83.12 72 THR A C 1
ATOM 543 O O . THR A 1 72 ? 2.608 4.693 10.773 1.00 83.12 72 THR A O 1
ATOM 546 N N . SER A 1 73 ? 3.920 3.081 9.959 1.00 84.44 73 SER A N 1
ATOM 547 C CA . SER A 1 73 ? 4.962 4.014 9.537 1.00 84.44 73 SER A CA 1
ATOM 548 C C . SER A 1 73 ? 4.524 4.780 8.288 1.00 84.44 73 SER A C 1
ATOM 550 O O . SER A 1 73 ? 4.140 4.171 7.285 1.00 84.44 73 SER A O 1
ATOM 552 N N . ILE A 1 74 ? 4.646 6.111 8.315 1.00 82.31 74 ILE A N 1
ATOM 553 C CA . ILE A 1 74 ? 4.374 6.965 7.148 1.00 82.31 74 ILE A CA 1
ATOM 554 C C . ILE A 1 74 ? 5.324 6.593 6.015 1.00 82.31 74 ILE A C 1
ATOM 556 O O . ILE A 1 74 ? 4.900 6.489 4.869 1.00 82.31 74 ILE A O 1
ATOM 560 N N . THR A 1 75 ? 6.585 6.300 6.333 1.00 81.25 75 THR A N 1
ATOM 561 C CA . THR A 1 75 ? 7.564 5.826 5.353 1.00 81.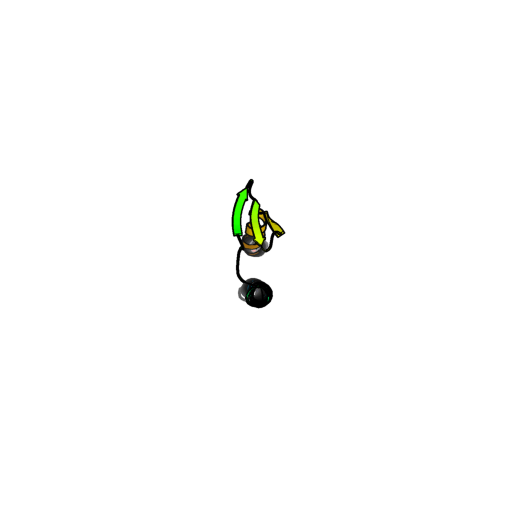25 75 THR A CA 1
ATOM 562 C C . THR A 1 75 ? 7.097 4.542 4.682 1.00 81.25 75 THR A C 1
ATOM 564 O O . THR A 1 75 ? 7.216 4.430 3.470 1.00 81.25 75 THR A O 1
ATOM 567 N N . SER A 1 76 ? 6.512 3.599 5.428 1.00 80.12 76 SER A N 1
ATOM 568 C CA . SER A 1 76 ? 5.967 2.366 4.840 1.00 80.12 76 SER A CA 1
ATOM 569 C C . SER A 1 76 ? 4.760 2.634 3.940 1.00 80.12 76 SER A C 1
ATOM 571 O O . SER A 1 76 ? 4.689 2.052 2.860 1.00 80.12 76 SER A O 1
ATOM 573 N N . MET A 1 77 ? 3.855 3.546 4.323 1.00 77.31 77 MET A N 1
ATOM 574 C CA . MET A 1 77 ? 2.769 3.988 3.434 1.00 77.31 77 MET A CA 1
ATOM 575 C C . MET A 1 77 ? 3.340 4.600 2.157 1.00 77.31 77 MET A C 1
ATOM 577 O O . MET A 1 77 ? 3.009 4.157 1.061 1.00 77.31 77 MET A O 1
ATOM 581 N N . VAL A 1 78 ? 4.253 5.564 2.281 1.00 82.19 78 VAL A N 1
ATOM 582 C CA . VAL A 1 78 ? 4.899 6.211 1.134 1.00 82.19 78 VAL A CA 1
ATOM 583 C C . VAL A 1 78 ? 5.625 5.185 0.272 1.00 82.19 78 VAL A C 1
ATOM 585 O O . VAL A 1 78 ? 5.518 5.261 -0.942 1.00 82.19 78 VAL A O 1
ATOM 588 N N . LEU A 1 79 ? 6.300 4.192 0.847 1.00 82.00 79 LEU A N 1
ATOM 589 C CA . LEU A 1 79 ? 6.978 3.143 0.086 1.00 82.00 79 LEU A CA 1
ATOM 590 C C . LEU A 1 79 ? 5.988 2.222 -0.638 1.00 82.00 79 LEU A C 1
ATOM 592 O O . LEU A 1 79 ? 6.272 1.781 -1.743 1.00 82.00 79 LEU A O 1
ATOM 596 N N . TRP A 1 80 ? 4.811 1.965 -0.074 1.00 79.12 80 TRP A N 1
ATOM 597 C CA . TRP A 1 80 ? 3.750 1.236 -0.772 1.00 79.12 80 TRP A CA 1
ATOM 598 C C . TRP A 1 80 ? 3.153 2.039 -1.932 1.00 79.12 80 TRP A C 1
ATOM 600 O O . TRP A 1 80 ? 2.907 1.482 -3.000 1.00 79.12 80 TRP A O 1
ATOM 610 N N . PHE A 1 81 ? 2.968 3.351 -1.762 1.00 77.38 81 PHE A N 1
ATOM 611 C CA . PHE A 1 81 ? 2.433 4.225 -2.812 1.00 77.38 81 PHE A CA 1
ATOM 612 C C . PHE A 1 81 ? 3.470 4.558 -3.897 1.00 77.38 81 PHE A C 1
ATOM 614 O O . PHE A 1 81 ? 3.166 4.517 -5.088 1.00 77.38 81 PHE A O 1
ATOM 621 N N . ALA A 1 82 ? 4.696 4.885 -3.492 1.00 75.88 82 ALA A N 1
ATOM 622 C CA . ALA A 1 82 ? 5.774 5.384 -4.343 1.00 75.88 82 ALA A CA 1
ATOM 623 C C . ALA A 1 82 ? 6.772 4.299 -4.766 1.00 75.88 82 ALA A C 1
ATOM 625 O O . ALA A 1 82 ? 7.419 4.441 -5.801 1.00 75.88 82 ALA A O 1
ATOM 626 N N . GLY A 1 83 ? 6.888 3.199 -4.022 1.00 79.38 83 GLY A N 1
ATOM 627 C CA . GLY A 1 83 ? 7.822 2.113 -4.324 1.00 79.38 83 GLY A CA 1
ATOM 628 C C . GLY A 1 83 ? 7.554 1.458 -5.674 1.00 79.38 83 GLY A C 1
ATOM 629 O O . GLY A 1 83 ? 8.476 1.363 -6.483 1.00 79.38 83 GLY A O 1
ATOM 630 N N . PRO A 1 84 ? 6.319 1.061 -6.001 1.00 74.75 84 PRO A N 1
ATOM 631 C CA . PRO A 1 84 ? 6.094 0.431 -7.289 1.00 74.75 84 PRO A CA 1
ATOM 632 C C . PRO A 1 84 ? 6.215 1.370 -8.511 1.00 74.75 84 PRO A C 1
ATOM 634 O O . PRO A 1 84 ? 6.818 0.928 -9.488 1.00 74.75 84 PRO A O 1
ATOM 637 N N . PRO A 1 85 ? 5.743 2.642 -8.531 1.00 73.06 85 PRO A N 1
ATOM 638 C CA . PRO A 1 85 ? 6.016 3.519 -9.671 1.00 73.06 85 PRO A CA 1
ATOM 639 C C . PRO A 1 85 ? 7.517 3.800 -9.811 1.00 73.06 85 PRO A C 1
ATOM 641 O O . PRO A 1 85 ? 8.009 3.911 -10.935 1.00 73.06 85 PRO A O 1
ATOM 644 N N . LEU A 1 86 ? 8.270 3.815 -8.704 1.00 78.62 86 LEU A N 1
ATOM 645 C CA . LEU A 1 86 ? 9.729 3.889 -8.731 1.00 78.62 86 LEU A CA 1
ATOM 646 C C . LEU A 1 86 ? 10.358 2.620 -9.331 1.00 78.62 86 LEU A C 1
ATOM 648 O O . LEU A 1 86 ? 11.252 2.725 -10.167 1.00 78.62 86 LEU A O 1
ATOM 652 N N . LEU A 1 87 ? 9.869 1.423 -8.987 1.00 78.25 87 LEU A N 1
ATOM 653 C CA . LEU A 1 87 ? 10.308 0.163 -9.604 1.00 78.25 87 LEU A CA 1
ATOM 654 C C . LEU A 1 87 ? 10.011 0.138 -11.107 1.00 78.25 87 LEU A C 1
ATOM 656 O O . LEU A 1 87 ? 10.880 -0.235 -11.893 1.00 78.25 87 LEU A O 1
ATOM 660 N N . LEU A 1 88 ? 8.825 0.588 -11.527 1.00 71.94 88 LEU A N 1
ATOM 661 C CA . LEU A 1 88 ? 8.478 0.726 -12.945 1.00 71.94 88 LEU A CA 1
ATOM 662 C C . LEU A 1 88 ? 9.435 1.681 -13.660 1.00 71.94 88 LEU A C 1
ATOM 664 O O . LEU A 1 88 ? 9.910 1.379 -14.758 1.00 71.94 88 LEU A O 1
ATOM 668 N N . PHE A 1 89 ? 9.741 2.814 -13.029 1.00 73.94 89 PHE A N 1
ATOM 669 C CA . PHE A 1 89 ? 10.683 3.793 -13.550 1.00 73.94 89 PHE A CA 1
ATOM 670 C C . PHE A 1 89 ? 12.094 3.207 -13.690 1.00 73.94 89 PHE A C 1
ATOM 672 O O . PHE A 1 89 ? 12.716 3.354 -14.743 1.00 73.94 89 PHE A O 1
ATOM 679 N N . LEU A 1 90 ? 12.579 2.478 -12.683 1.00 78.12 90 LEU A N 1
ATOM 680 C CA . LEU A 1 90 ? 13.885 1.814 -12.710 1.00 78.12 90 LEU A CA 1
ATOM 681 C C . LEU A 1 90 ? 13.955 0.722 -13.783 1.00 78.12 90 LEU A C 1
ATOM 683 O O . LEU A 1 90 ? 14.917 0.683 -14.550 1.00 78.12 90 LEU A O 1
ATOM 687 N N . VAL A 1 91 ? 12.928 -0.124 -13.900 1.00 76.81 91 VAL A N 1
ATOM 688 C CA . VAL A 1 91 ? 12.840 -1.167 -14.940 1.00 76.81 91 VAL A CA 1
ATOM 689 C C . VAL A 1 91 ? 12.828 -0.543 -16.333 1.00 76.81 91 VAL A C 1
ATOM 691 O O . VAL A 1 91 ? 13.507 -1.022 -17.247 1.00 76.81 91 VAL A O 1
ATOM 694 N N . TRP A 1 92 ? 12.090 0.550 -16.511 1.00 77.50 92 TRP A N 1
ATOM 695 C CA . TRP A 1 92 ? 12.083 1.302 -17.758 1.00 77.50 92 TRP A CA 1
ATOM 696 C C . TRP A 1 92 ? 13.450 1.921 -18.064 1.00 77.50 92 TRP A C 1
ATOM 698 O O . TRP A 1 92 ? 13.908 1.834 -19.204 1.00 77.50 92 TRP A O 1
ATOM 708 N N . LEU A 1 93 ? 14.124 2.497 -17.064 1.00 77.25 93 LEU A N 1
ATOM 709 C CA . LEU A 1 93 ? 15.437 3.122 -17.219 1.00 77.25 93 LEU A CA 1
ATOM 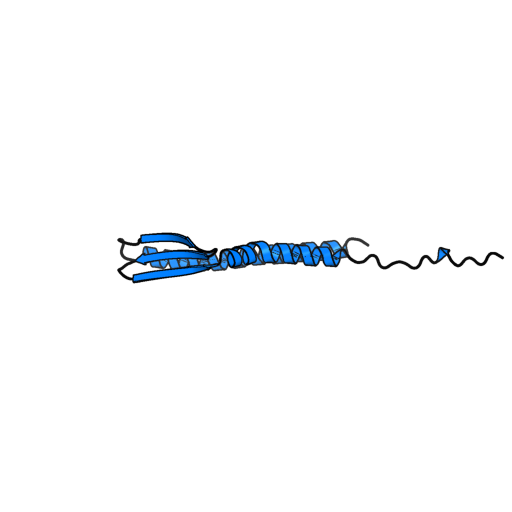710 C C . LEU A 1 93 ? 16.503 2.084 -17.585 1.00 77.25 93 LEU A C 1
ATOM 712 O O . LEU A 1 93 ? 17.276 2.301 -18.518 1.00 77.25 93 LEU A O 1
ATOM 716 N N . ALA A 1 94 ? 16.495 0.930 -16.920 1.00 75.75 94 ALA A N 1
ATOM 717 C CA . ALA A 1 94 ? 17.355 -0.202 -17.251 1.00 75.75 94 ALA A CA 1
ATOM 718 C C . ALA A 1 94 ? 17.082 -0.711 -18.676 1.00 75.75 94 ALA A C 1
ATOM 720 O O . ALA A 1 94 ? 18.009 -0.921 -19.451 1.00 75.75 94 ALA A O 1
ATOM 721 N N . SER A 1 95 ? 15.811 -0.786 -19.079 1.00 68.31 95 SER A N 1
ATOM 722 C CA . SER A 1 95 ? 15.408 -1.185 -20.436 1.00 68.31 95 SER A CA 1
ATOM 723 C C . SER A 1 95 ? 15.770 -0.165 -21.526 1.00 68.31 95 SER A C 1
ATOM 725 O O . SER A 1 95 ? 15.629 -0.458 -22.716 1.00 68.31 95 SER A O 1
ATOM 727 N N . ARG A 1 96 ? 16.183 1.057 -21.165 1.00 68.00 96 ARG A N 1
ATOM 728 C CA . ARG A 1 96 ? 16.713 2.046 -22.118 1.00 68.00 96 ARG A CA 1
ATOM 729 C C . ARG A 1 96 ? 18.207 1.870 -22.388 1.00 68.00 96 ARG A C 1
ATOM 731 O O . ARG A 1 96 ? 18.667 2.354 -23.418 1.00 68.00 96 ARG A O 1
ATOM 738 N N . ARG A 1 97 ? 18.953 1.188 -21.514 1.00 58.09 97 ARG A N 1
ATOM 739 C CA . ARG A 1 97 ? 20.402 0.996 -21.653 1.00 58.09 97 ARG A CA 1
ATOM 740 C C . ARG A 1 97 ? 20.713 -0.213 -22.535 1.00 58.09 97 ARG A C 1
ATOM 742 O O . ARG A 1 97 ? 21.087 -1.263 -22.036 1.00 58.09 97 ARG A O 1
ATOM 749 N N . ALA A 1 98 ? 20.537 -0.060 -23.843 1.00 62.59 98 ALA A N 1
ATOM 750 C CA . ALA A 1 98 ? 21.177 -0.929 -24.829 1.00 62.59 98 ALA A CA 1
ATOM 751 C C . ALA A 1 98 ? 21.284 -0.230 -26.196 1.00 62.59 98 ALA A C 1
ATOM 753 O O . ALA A 1 98 ? 20.463 -0.476 -27.080 1.00 62.59 98 ALA A O 1
ATOM 754 N N . PRO A 1 99 ? 22.277 0.644 -26.403 1.00 56.34 99 PRO A N 1
ATOM 755 C CA . PRO A 1 99 ? 22.974 0.715 -27.671 1.00 56.34 99 PRO A CA 1
ATOM 756 C C . PRO A 1 99 ? 24.112 -0.309 -27.600 1.00 56.34 99 PRO A C 1
ATOM 758 O O . PRO A 1 99 ? 25.122 -0.080 -26.936 1.00 56.34 99 PRO A O 1
ATOM 761 N N . LEU A 1 100 ? 23.922 -1.470 -28.226 1.00 60.62 100 LEU A N 1
ATOM 762 C CA . LEU A 1 100 ? 25.072 -2.272 -28.629 1.00 60.62 100 LEU A CA 1
ATOM 763 C C . LEU A 1 100 ? 25.835 -1.411 -29.636 1.00 60.62 100 LEU A C 1
ATOM 765 O O . LEU A 1 100 ? 25.242 -0.931 -30.599 1.00 60.62 100 LEU A O 1
ATOM 769 N N . VAL A 1 101 ? 27.104 -1.144 -29.346 1.00 63.72 101 VAL A N 1
ATOM 770 C CA . VAL A 1 101 ? 28.032 -0.528 -30.291 1.00 63.72 101 VAL A CA 1
ATOM 771 C C . VAL A 1 101 ? 28.081 -1.463 -31.492 1.00 63.72 101 VAL A C 1
ATOM 773 O O . VAL A 1 101 ? 28.586 -2.577 -31.377 1.00 63.72 101 VAL A O 1
ATOM 776 N N . GLU A 1 102 ? 27.474 -1.057 -32.601 1.00 68.81 102 GLU A N 1
ATOM 777 C CA . GLU A 1 102 ? 27.626 -1.761 -33.867 1.00 68.81 102 GLU A CA 1
ATOM 778 C C . GLU A 1 102 ? 29.073 -1.499 -34.312 1.00 68.81 102 GLU A C 1
ATOM 780 O O . GLU A 1 102 ? 29.453 -0.330 -34.429 1.00 68.81 102 GLU A O 1
ATOM 785 N N . PRO A 1 103 ? 29.934 -2.529 -34.422 1.00 67.25 103 PRO A N 1
ATOM 786 C CA . PRO A 1 103 ? 31.262 -2.336 -34.974 1.00 67.25 103 PRO A CA 1
ATOM 787 C C . PRO A 1 103 ? 31.071 -1.906 -36.423 1.00 67.25 103 PRO A C 1
ATOM 789 O O . PRO A 1 103 ? 30.598 -2.684 -37.244 1.00 67.25 103 PRO A O 1
ATOM 792 N N . ASP A 1 104 ? 31.367 -0.638 -36.680 1.00 70.19 104 ASP A N 1
ATOM 793 C CA . ASP A 1 104 ? 31.317 -0.023 -37.995 1.00 70.19 104 ASP A CA 1
ATOM 794 C C . ASP A 1 104 ? 32.211 -0.822 -38.966 1.00 70.19 104 ASP A C 1
ATOM 796 O O . ASP A 1 104 ? 33.437 -0.808 -38.803 1.00 70.19 104 ASP A O 1
ATOM 800 N N . PRO A 1 105 ? 31.636 -1.557 -39.938 1.00 65.44 105 PRO A N 1
ATOM 801 C CA . PRO A 1 105 ? 32.417 -2.323 -40.904 1.00 65.44 105 PRO A CA 1
ATOM 802 C C . PRO A 1 105 ? 33.135 -1.414 -41.915 1.00 65.44 105 PRO A C 1
ATOM 804 O O . PRO A 1 105 ? 33.929 -1.898 -42.716 1.00 65.44 105 PRO A O 1
ATOM 807 N N . GLU A 1 106 ? 32.885 -0.101 -41.893 1.00 62.91 106 GLU A N 1
ATOM 808 C CA . GLU A 1 106 ? 33.410 0.859 -42.866 1.00 62.91 106 GLU A CA 1
ATOM 809 C C . GLU A 1 106 ? 34.878 1.261 -42.606 1.00 62.91 106 GLU A C 1
ATOM 811 O O . GLU A 1 106 ? 35.487 1.967 -43.409 1.00 62.91 106 GLU A O 1
ATOM 816 N N . ARG A 1 107 ? 35.495 0.770 -41.518 1.00 60.94 107 ARG A N 1
ATOM 817 C CA . ARG A 1 107 ? 36.932 0.969 -41.236 1.00 60.94 107 ARG A CA 1
ATOM 818 C C . ARG A 1 107 ? 37.882 0.012 -41.963 1.00 60.94 107 ARG A C 1
ATOM 820 O O . ARG A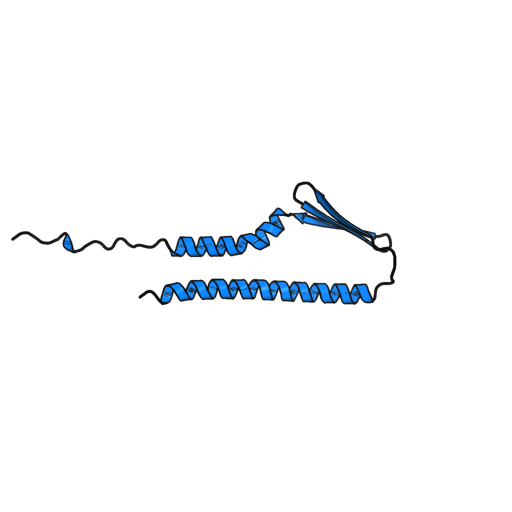 1 107 ? 39.083 0.269 -41.932 1.00 60.94 107 ARG A O 1
ATOM 827 N N . ASP A 1 108 ? 37.370 -1.013 -42.643 1.00 62.03 108 ASP A N 1
ATOM 828 C CA . ASP A 1 108 ? 38.180 -2.041 -43.313 1.00 62.03 108 ASP A CA 1
ATOM 829 C C . ASP A 1 108 ? 38.097 -1.958 -44.850 1.00 62.03 108 ASP A C 1
ATOM 831 O O . ASP A 1 108 ? 37.852 -2.952 -45.534 1.00 62.03 108 ASP A O 1
ATOM 835 N N . TYR A 1 109 ? 38.341 -0.778 -45.430 1.00 67.94 109 TYR A N 1
ATOM 836 C CA . TYR A 1 109 ? 38.728 -0.702 -46.843 1.00 67.94 109 TYR A CA 1
ATOM 837 C C . TYR A 1 109 ? 40.259 -0.713 -46.958 1.00 67.94 109 TYR A C 1
ATOM 839 O O . TYR A 1 109 ? 40.901 0.272 -46.581 1.00 67.94 109 TYR A O 1
ATOM 847 N N . PRO A 1 110 ? 40.882 -1.780 -47.494 1.00 67.88 110 PRO A N 1
ATOM 848 C CA . PRO A 1 110 ? 42.273 -1.707 -47.906 1.00 67.88 110 PRO A CA 1
ATOM 849 C C . PRO A 1 110 ? 42.375 -0.759 -49.106 1.00 67.88 110 PRO A C 1
ATOM 851 O O . PRO A 1 110 ? 41.846 -1.039 -50.183 1.00 67.88 110 PRO A O 1
ATOM 854 N N . ILE A 1 111 ? 43.059 0.370 -48.908 1.00 68.81 111 ILE A N 1
ATOM 855 C CA . ILE A 1 111 ? 43.535 1.233 -49.992 1.00 68.81 111 ILE A CA 1
ATOM 856 C C . ILE A 1 111 ? 44.397 0.342 -50.904 1.00 68.81 111 ILE A C 1
ATOM 858 O O . ILE A 1 111 ? 45.467 -0.102 -50.484 1.00 68.81 111 ILE A O 1
ATOM 862 N N . SER A 1 112 ? 43.884 0.014 -52.092 1.00 69.94 112 SER A N 1
ATOM 863 C CA . SER A 1 112 ? 44.623 -0.688 -53.153 1.00 69.94 112 SER A CA 1
ATOM 864 C C . SER A 1 112 ? 45.180 0.315 -54.149 1.00 69.94 112 SER A C 1
ATOM 866 O O . SER A 1 112 ? 44.447 1.282 -54.456 1.00 69.94 112 SER A O 1
#

Secondary structure (DSSP, 8-state):
--HHHHHHHHHHHHHHHHHHHHHHHHHHHHHHHHHHHHHTSPPS-EEEEEEEETTEEEEEEEETTEEEEEEEEHHHHHHHHHHHHHHHHHHHHHTT--------GGG-----